Protein AF-A0A2V5ZRI0-F1 (afdb_monomer_lite)

Sequence (101 aa):
MRLKNRAVCVVAALFTVAASPSCFGQADPASEPAVLAVAKVLPAVVNINTERVVRRTVRDPFDDFYSQFFGYNRFRPREVRQTLQSLGSGFVIDPTGYIVT

Secondary structure (DSSP, 8-state):
-HHHHHHHHHHHHHHHHHT---------GGG-HHHHHHHHHGGGEEEEEEEEEEEEEE--HHHHHHHHHH-TTS---EEEEEEEEEEEEEEE-STT--EE-

Foldseek 3Di:
DVPVVVVVVVVVVVVVVVPPPPPPDPDDPCPPPVNVVCVVQVVFKDKDKDKDWDWDQDDDPVLVVCCVVPNPPPDDGDTDTDIDIDIDMWGQPDPVGDIDD

Structure (mmCIF, N/CA/C/O backbone):
data_AF-A0A2V5ZRI0-F1
#
_entry.id   AF-A0A2V5ZRI0-F1
#
loop_
_atom_site.group_PDB
_atom_site.id
_atom_site.type_symbol
_atom_site.label_atom_id
_atom_site.label_alt_id
_atom_site.label_comp_id
_atom_site.label_asym_id
_atom_site.label_entity_id
_atom_site.label_seq_id
_atom_site.pdbx_PDB_ins_code
_atom_site.Cartn_x
_atom_site.Cartn_y
_atom_site.Cartn_z
_atom_site.occupancy
_atom_site.B_iso_or_equiv
_atom_site.auth_seq_id
_atom_site.auth_comp_id
_atom_site.auth_asym_id
_atom_site.auth_atom_id
_atom_site.pdbx_PDB_model_num
ATOM 1 N N . MET A 1 1 ? 66.735 -25.863 -32.680 1.00 53.28 1 MET A N 1
ATOM 2 C CA . MET A 1 1 ? 65.300 -25.717 -33.042 1.00 53.28 1 MET A CA 1
ATOM 3 C C . MET A 1 1 ? 64.319 -25.628 -31.860 1.00 53.28 1 MET A C 1
ATOM 5 O O . MET A 1 1 ? 63.284 -25.005 -32.037 1.00 53.28 1 MET A O 1
ATOM 9 N N . ARG A 1 2 ? 64.596 -26.166 -30.656 1.00 51.88 2 ARG A N 1
ATOM 10 C CA . ARG A 1 2 ? 63.611 -26.217 -29.542 1.00 51.88 2 ARG A CA 1
ATOM 11 C C . ARG A 1 2 ? 63.231 -24.877 -28.873 1.00 51.88 2 ARG A C 1
ATOM 13 O O . ARG A 1 2 ? 62.208 -24.824 -28.199 1.00 51.88 2 ARG A O 1
ATOM 20 N N . LEU A 1 3 ? 64.011 -23.805 -29.048 1.00 58.31 3 LEU A N 1
ATOM 21 C CA . LEU A 1 3 ? 63.766 -22.516 -28.373 1.00 58.31 3 LEU A CA 1
ATOM 22 C C . LEU A 1 3 ? 62.704 -21.649 -29.079 1.00 58.31 3 LEU A C 1
ATOM 24 O O . LEU A 1 3 ? 61.960 -20.927 -28.422 1.00 58.31 3 LEU A O 1
ATOM 28 N N . LYS A 1 4 ? 62.575 -21.778 -30.409 1.00 59.31 4 LYS A N 1
ATOM 29 C CA . LYS A 1 4 ? 61.644 -20.980 -31.226 1.00 59.31 4 LYS A CA 1
ATOM 30 C C . LYS A 1 4 ? 60.178 -21.346 -30.953 1.00 59.31 4 LYS A C 1
ATOM 32 O O . LYS A 1 4 ? 59.338 -20.461 -30.868 1.00 59.31 4 LYS A O 1
ATOM 37 N N . ASN A 1 5 ? 59.898 -22.624 -30.690 1.00 57.38 5 ASN A N 1
ATOM 38 C CA . ASN A 1 5 ? 58.546 -23.098 -30.375 1.00 57.38 5 ASN A CA 1
ATOM 39 C C . ASN A 1 5 ? 58.081 -22.653 -28.978 1.00 57.38 5 ASN A C 1
ATOM 41 O O . ASN A 1 5 ? 56.901 -22.393 -28.788 1.00 57.38 5 ASN A O 1
ATOM 45 N N . ARG A 1 6 ? 59.000 -22.500 -28.010 1.00 61.00 6 ARG A N 1
ATOM 46 C CA . ARG A 1 6 ? 58.664 -22.002 -26.665 1.00 61.00 6 ARG A CA 1
ATOM 47 C C . ARG A 1 6 ? 58.271 -20.526 -26.683 1.00 61.00 6 ARG A C 1
ATOM 49 O O . ARG A 1 6 ? 57.298 -20.161 -26.036 1.00 61.00 6 ARG A O 1
ATOM 56 N N . ALA A 1 7 ? 58.979 -19.706 -27.462 1.00 66.69 7 ALA A N 1
ATOM 57 C CA . ALA A 1 7 ? 58.646 -18.292 -27.631 1.00 66.69 7 ALA A CA 1
ATOM 58 C C . ALA A 1 7 ? 57.278 -18.099 -28.308 1.00 66.69 7 ALA A C 1
ATOM 60 O O . ALA A 1 7 ? 56.492 -17.268 -27.866 1.00 66.69 7 ALA A O 1
ATOM 61 N N . VAL A 1 8 ? 56.956 -18.918 -29.317 1.00 70.31 8 VAL A N 1
ATOM 62 C CA . VAL A 1 8 ? 55.642 -18.893 -29.985 1.00 70.31 8 VAL A CA 1
ATOM 63 C C . VAL A 1 8 ? 54.516 -19.268 -29.017 1.00 70.31 8 VAL A C 1
ATOM 65 O O . VAL A 1 8 ? 53.498 -18.583 -28.985 1.00 70.31 8 VAL A O 1
ATOM 68 N N . CYS A 1 9 ? 54.709 -20.290 -28.175 1.00 62.00 9 CYS A N 1
ATOM 69 C CA . CYS A 1 9 ? 53.708 -20.667 -27.173 1.00 62.00 9 CYS A CA 1
ATOM 70 C C . CYS A 1 9 ? 53.501 -19.588 -26.100 1.00 62.00 9 CYS A C 1
ATOM 72 O O . CYS A 1 9 ? 52.370 -19.371 -25.680 1.00 62.00 9 CYS A O 1
ATOM 74 N N . VAL A 1 10 ? 54.563 -18.895 -25.672 1.00 72.06 10 VAL A N 1
ATOM 75 C CA . VAL A 1 10 ? 54.456 -17.811 -24.677 1.00 72.06 10 VAL A CA 1
ATOM 76 C C . VAL A 1 10 ? 53.730 -16.601 -25.261 1.00 72.06 10 VAL A C 1
ATOM 78 O O . VAL A 1 10 ? 52.854 -16.053 -24.603 1.00 72.06 10 VAL A O 1
ATOM 81 N N . VAL A 1 11 ? 54.031 -16.219 -26.505 1.00 69.00 11 VAL A N 1
ATOM 82 C CA . VAL A 1 11 ? 53.347 -15.104 -27.180 1.00 69.00 11 VAL A CA 1
ATOM 83 C C . VAL A 1 11 ? 51.874 -15.435 -27.435 1.00 69.00 11 VAL A C 1
ATOM 85 O O . VAL A 1 11 ? 51.017 -14.592 -27.186 1.00 69.00 11 VAL A O 1
ATOM 88 N N . ALA A 1 12 ? 51.562 -16.667 -27.849 1.00 66.50 12 ALA A N 1
ATOM 89 C CA . ALA A 1 12 ? 50.181 -17.117 -28.029 1.00 66.50 12 ALA A CA 1
ATOM 90 C C . ALA A 1 12 ? 49.397 -17.129 -26.704 1.00 66.50 12 ALA A C 1
ATOM 92 O O . ALA A 1 12 ? 48.269 -16.646 -26.660 1.00 66.50 12 ALA A O 1
ATOM 93 N N . ALA A 1 13 ? 50.014 -17.606 -25.616 1.00 64.19 13 ALA A N 1
ATOM 94 C CA . ALA A 1 13 ? 49.400 -17.614 -24.289 1.00 64.19 13 ALA A CA 1
ATOM 95 C C . ALA A 1 13 ? 49.154 -16.191 -23.751 1.00 64.19 13 ALA A C 1
ATOM 97 O O . ALA A 1 13 ? 48.104 -15.915 -23.168 1.00 64.19 13 ALA A O 1
ATOM 98 N N . LEU A 1 14 ? 50.085 -15.263 -23.996 1.00 62.03 14 LEU A N 1
ATOM 99 C CA . LEU A 1 14 ? 49.937 -13.860 -23.606 1.00 62.03 14 LEU A CA 1
ATOM 100 C C . LEU A 1 14 ? 48.803 -13.170 -24.383 1.00 62.03 14 LEU A C 1
ATOM 102 O O . LEU A 1 14 ? 48.056 -12.376 -23.814 1.00 62.03 14 LEU A O 1
ATOM 106 N N . PHE A 1 15 ? 48.631 -13.524 -25.660 1.00 60.72 15 PHE A N 1
ATOM 107 C CA . PHE A 1 15 ? 47.557 -12.999 -26.503 1.00 60.72 15 PHE A CA 1
ATOM 108 C C . PHE A 1 15 ? 46.174 -13.513 -26.071 1.00 60.72 15 PHE A C 1
ATOM 110 O O . PHE A 1 15 ? 45.203 -12.760 -26.087 1.00 60.72 15 PHE A O 1
ATOM 117 N N . THR A 1 16 ? 46.080 -14.765 -25.609 1.00 61.31 16 THR A N 1
ATOM 118 C CA . THR A 1 16 ? 44.825 -15.326 -25.078 1.00 61.31 16 THR A CA 1
ATOM 119 C C . THR A 1 16 ? 44.415 -14.738 -23.727 1.00 61.31 16 THR A C 1
ATOM 121 O O . THR A 1 16 ? 43.224 -14.596 -23.475 1.00 61.31 16 THR A O 1
ATOM 124 N N . VAL A 1 17 ? 45.368 -14.339 -22.876 1.00 61.12 17 VAL A N 1
ATOM 125 C CA . VAL A 1 17 ? 45.056 -13.699 -21.582 1.00 61.12 17 VAL A CA 1
ATOM 126 C C . VAL A 1 17 ? 44.566 -12.260 -21.779 1.00 61.12 17 VAL A C 1
ATOM 128 O O . VAL A 1 17 ? 43.619 -11.847 -21.111 1.00 61.12 17 VAL A O 1
ATOM 131 N N . ALA A 1 18 ? 45.135 -11.521 -22.738 1.00 59.94 18 ALA A N 1
ATOM 132 C CA . ALA A 1 18 ? 44.729 -10.146 -23.051 1.00 59.94 18 ALA A CA 1
ATOM 133 C C . ALA A 1 18 ? 43.347 -10.040 -23.730 1.00 59.94 18 ALA A C 1
ATOM 135 O O . ALA A 1 18 ? 42.726 -8.982 -23.692 1.00 59.94 18 ALA A O 1
ATOM 136 N N . ALA A 1 19 ? 42.855 -11.129 -24.329 1.00 57.53 19 ALA A N 1
ATOM 137 C CA . ALA A 1 19 ? 41.544 -11.195 -24.975 1.00 57.53 19 ALA A CA 1
ATOM 138 C C . ALA A 1 19 ? 40.411 -11.629 -24.029 1.00 57.53 19 ALA A C 1
ATOM 140 O O . ALA A 1 19 ? 39.289 -11.842 -24.485 1.00 57.53 19 ALA A O 1
ATOM 141 N N . SER A 1 20 ? 40.682 -11.774 -22.728 1.00 57.03 20 SER A N 1
ATOM 142 C CA . SER A 1 20 ? 39.646 -12.056 -21.734 1.00 57.03 20 SER A CA 1
ATOM 143 C C . SER A 1 20 ? 38.736 -10.828 -21.623 1.00 57.03 20 SER A C 1
ATOM 145 O O . SER A 1 20 ? 39.198 -9.801 -21.115 1.00 57.03 20 SER A O 1
ATOM 147 N N . PRO A 1 21 ? 37.463 -10.867 -22.065 1.00 60.91 21 PRO A N 1
ATOM 148 C CA . PRO A 1 21 ? 36.559 -9.774 -21.763 1.00 60.91 21 PRO A CA 1
ATOM 149 C C . PRO A 1 21 ? 36.428 -9.729 -20.242 1.00 60.91 21 PRO A C 1
ATOM 151 O O . PRO A 1 21 ? 35.971 -10.688 -19.618 1.00 60.91 21 PRO A O 1
ATOM 154 N N . SER A 1 22 ? 36.874 -8.636 -19.628 1.00 57.88 22 SER A N 1
ATOM 155 C CA . SER A 1 22 ? 36.619 -8.346 -18.220 1.00 57.88 22 SER A CA 1
ATOM 156 C C . SER A 1 22 ? 35.118 -8.080 -18.060 1.00 57.88 22 SER A C 1
ATOM 158 O O . SER A 1 22 ? 34.667 -6.942 -18.001 1.00 57.88 22 SER A O 1
ATOM 160 N N . CYS A 1 23 ? 34.313 -9.141 -18.083 1.00 58.47 23 CYS A N 1
ATOM 161 C CA . CYS A 1 23 ? 32.867 -9.089 -17.926 1.00 58.47 23 CYS A CA 1
ATOM 162 C C . CYS A 1 23 ? 32.535 -8.996 -16.435 1.00 58.47 23 CYS A C 1
ATOM 164 O O . CYS A 1 23 ? 32.078 -9.951 -15.827 1.00 58.47 23 CYS A O 1
ATOM 166 N N . PHE A 1 24 ? 32.822 -7.845 -15.843 1.00 57.84 24 PHE A N 1
ATOM 167 C CA . PHE A 1 24 ? 32.116 -7.341 -14.669 1.00 57.84 24 PHE A CA 1
ATOM 168 C C . PHE A 1 24 ? 32.094 -5.819 -14.793 1.00 57.84 24 PHE A C 1
ATOM 170 O O . PHE A 1 24 ? 32.679 -5.084 -14.004 1.00 57.84 24 PHE A O 1
ATOM 177 N N . GLY A 1 25 ? 31.439 -5.342 -15.854 1.00 60.25 25 GLY A N 1
ATOM 178 C CA . GLY A 1 25 ? 30.934 -3.980 -15.856 1.00 60.25 25 GLY A CA 1
ATOM 179 C C . GLY A 1 25 ? 29.811 -3.931 -14.832 1.00 60.25 25 GLY A C 1
ATOM 180 O O . GLY A 1 25 ? 28.815 -4.633 -14.996 1.00 60.25 25 GLY A O 1
ATOM 181 N N . GLN A 1 26 ? 29.978 -3.155 -13.760 1.00 62.66 26 GLN A N 1
ATOM 182 C CA . GLN A 1 26 ? 28.842 -2.734 -12.948 1.00 62.66 26 GLN A CA 1
ATOM 183 C C . GLN A 1 26 ? 27.856 -2.065 -13.906 1.00 62.66 26 GLN A C 1
ATOM 185 O O . GLN A 1 26 ? 28.126 -0.974 -14.407 1.00 62.66 26 GLN A O 1
ATOM 190 N N . ALA A 1 27 ? 26.761 -2.754 -14.232 1.00 67.25 27 ALA A N 1
ATOM 191 C CA . ALA A 1 27 ? 25.642 -2.117 -14.901 1.00 67.25 27 ALA A CA 1
ATOM 192 C C . ALA A 1 27 ? 25.222 -0.923 -14.035 1.00 67.25 27 ALA A C 1
ATOM 194 O O . ALA A 1 27 ? 25.249 -1.020 -12.805 1.00 67.25 27 ALA A O 1
ATOM 195 N N . ASP A 1 28 ? 24.902 0.204 -14.669 1.00 80.19 28 ASP A N 1
ATOM 196 C CA . ASP A 1 28 ? 24.391 1.383 -13.973 1.00 80.19 28 ASP A CA 1
ATOM 197 C C . ASP A 1 28 ? 23.283 0.933 -13.001 1.00 80.19 28 ASP A C 1
ATOM 199 O O . ASP A 1 28 ? 22.358 0.250 -13.452 1.00 80.19 28 ASP A O 1
ATOM 203 N N . PRO A 1 29 ? 23.348 1.256 -11.696 1.00 76.75 29 PRO A N 1
ATOM 204 C CA . PRO A 1 29 ? 22.305 0.885 -10.741 1.00 76.75 29 PRO A CA 1
ATOM 205 C C . PRO A 1 29 ? 20.891 1.271 -11.204 1.00 76.75 29 PRO A C 1
ATOM 207 O O . PRO A 1 29 ? 19.928 0.576 -10.895 1.00 76.75 29 PRO A O 1
ATOM 210 N N . ALA A 1 30 ? 20.749 2.334 -12.005 1.00 77.38 30 ALA A N 1
ATOM 211 C CA . ALA A 1 30 ? 19.463 2.734 -12.583 1.00 77.38 30 ALA A CA 1
ATOM 212 C C . ALA A 1 30 ? 18.949 1.791 -13.693 1.00 77.38 30 ALA A C 1
ATOM 214 O O . ALA A 1 30 ? 17.758 1.778 -14.001 1.00 77.38 30 ALA A O 1
ATOM 215 N N . SER A 1 31 ? 19.837 0.999 -14.294 1.00 82.19 31 SER A N 1
ATOM 216 C CA . SER A 1 31 ? 19.532 0.029 -15.352 1.00 82.19 31 SER A CA 1
ATOM 217 C C . SER A 1 31 ? 19.219 -1.375 -14.826 1.00 82.19 31 SER A C 1
ATOM 219 O O . SER A 1 31 ? 18.922 -2.279 -15.612 1.00 82.19 31 SER A O 1
ATOM 221 N N . GLU A 1 32 ? 19.248 -1.571 -13.505 1.00 89.25 32 GLU A N 1
ATOM 222 C CA . GLU A 1 32 ? 18.888 -2.844 -12.894 1.00 89.25 32 GLU A CA 1
ATOM 223 C C . GLU A 1 32 ? 17.412 -3.186 -13.194 1.00 89.25 32 GLU A C 1
ATOM 225 O O . GLU A 1 32 ? 16.523 -2.341 -13.023 1.00 89.25 32 GLU A O 1
ATOM 230 N N . PRO A 1 33 ? 17.095 -4.425 -13.617 1.00 88.06 33 PRO A N 1
ATOM 231 C CA . PRO A 1 33 ? 15.733 -4.806 -13.996 1.00 88.06 33 PRO A CA 1
ATOM 232 C C . PRO A 1 33 ? 14.708 -4.596 -12.873 1.00 88.06 33 PRO A C 1
ATOM 234 O O . PRO A 1 33 ? 13.556 -4.263 -13.156 1.00 88.06 33 PRO A O 1
ATOM 237 N N . ALA A 1 34 ? 15.117 -4.740 -11.609 1.00 88.94 34 ALA A N 1
ATOM 238 C CA . ALA A 1 34 ? 14.264 -4.473 -10.455 1.00 88.94 34 ALA A CA 1
ATOM 239 C C . ALA A 1 34 ? 13.882 -2.987 -10.356 1.00 88.94 34 ALA A C 1
ATOM 241 O O . ALA A 1 34 ? 12.708 -2.661 -10.187 1.00 88.94 34 ALA A O 1
ATOM 242 N N . VAL A 1 35 ? 14.848 -2.083 -10.539 1.00 90.88 35 VAL A N 1
ATOM 243 C CA . VAL A 1 35 ? 14.630 -0.629 -10.493 1.00 90.88 35 VAL A CA 1
ATOM 244 C C . VAL A 1 35 ? 13.714 -0.185 -11.631 1.00 90.88 35 VAL A C 1
ATOM 246 O O . VAL A 1 35 ? 12.779 0.582 -11.408 1.00 90.88 35 VAL A O 1
ATOM 249 N N . LEU A 1 36 ? 13.902 -0.736 -12.833 1.00 92.69 36 LEU A N 1
ATOM 250 C CA . LEU A 1 36 ? 13.028 -0.468 -13.978 1.00 92.69 36 LEU A CA 1
ATOM 251 C C . LEU A 1 36 ? 11.595 -0.972 -13.758 1.00 92.69 36 LEU A C 1
ATOM 253 O O . LEU A 1 36 ? 10.642 -0.313 -14.177 1.00 92.69 36 LEU A O 1
ATOM 257 N N . ALA A 1 37 ? 11.421 -2.131 -13.119 1.00 92.31 37 ALA A N 1
ATOM 258 C CA . ALA A 1 37 ? 10.100 -2.653 -12.778 1.00 92.31 37 ALA A CA 1
ATOM 259 C C . ALA A 1 37 ? 9.404 -1.771 -11.732 1.00 92.31 37 ALA A C 1
ATOM 261 O O . ALA A 1 37 ? 8.245 -1.402 -11.921 1.00 92.31 37 ALA A O 1
ATOM 262 N N . VAL A 1 38 ? 10.121 -1.366 -10.680 1.00 92.75 38 VAL A N 1
ATOM 263 C CA . VAL A 1 38 ? 9.598 -0.450 -9.657 1.00 92.75 38 VAL A CA 1
ATOM 264 C C . VAL A 1 38 ? 9.208 0.880 -10.290 1.00 92.75 38 VAL A C 1
ATOM 266 O O . VAL A 1 38 ? 8.072 1.310 -10.118 1.00 92.75 38 VAL A O 1
ATOM 269 N N . ALA A 1 39 ? 10.084 1.485 -11.098 1.00 92.12 39 ALA A N 1
ATOM 270 C CA . ALA A 1 39 ? 9.820 2.756 -11.770 1.00 92.12 39 ALA A CA 1
ATOM 271 C C . ALA A 1 39 ? 8.530 2.735 -12.608 1.00 92.12 39 ALA A C 1
ATOM 273 O O . ALA A 1 39 ? 7.809 3.730 -12.658 1.00 92.12 39 ALA A O 1
ATOM 274 N N . LYS A 1 40 ? 8.204 1.591 -13.224 1.00 92.94 40 LYS A N 1
ATOM 275 C CA . LYS A 1 40 ? 6.957 1.405 -13.980 1.00 92.94 40 LYS A CA 1
ATOM 276 C C . LYS A 1 40 ? 5.715 1.291 -13.092 1.00 92.94 40 LYS A C 1
ATOM 278 O O . LYS A 1 40 ? 4.648 1.722 -13.514 1.00 92.94 40 LYS A O 1
ATOM 283 N N . VAL A 1 41 ? 5.831 0.706 -11.898 1.00 93.69 41 VAL A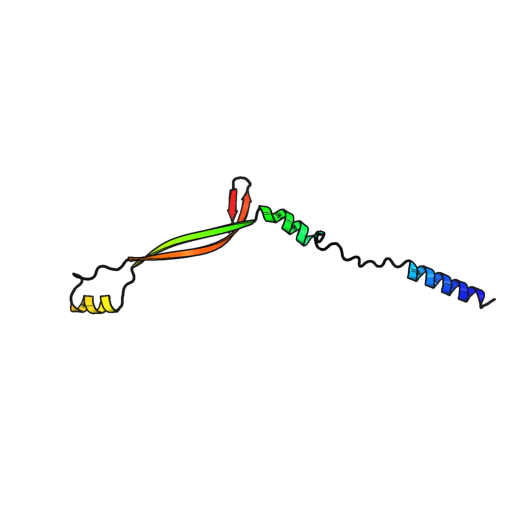 N 1
ATOM 284 C CA . VAL A 1 41 ? 4.696 0.442 -10.990 1.00 93.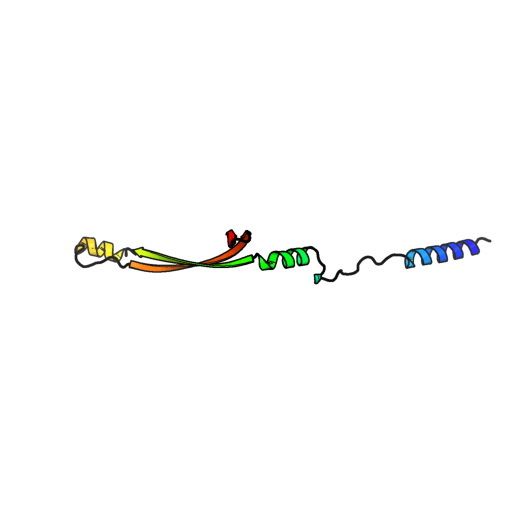69 41 VAL A CA 1
ATOM 285 C C . VAL A 1 41 ? 4.441 1.593 -10.013 1.00 93.69 41 VAL A C 1
ATOM 287 O O . VAL A 1 41 ? 3.309 1.758 -9.568 1.00 93.69 41 VAL A O 1
ATOM 290 N N . LEU A 1 42 ? 5.443 2.436 -9.730 1.00 92.81 42 LEU A N 1
ATOM 291 C CA . LEU A 1 42 ? 5.327 3.614 -8.856 1.00 92.81 42 LEU A CA 1
ATOM 292 C C . LEU A 1 42 ? 4.032 4.438 -9.024 1.00 92.81 42 LEU A C 1
ATOM 294 O O . LEU A 1 42 ? 3.416 4.730 -8.001 1.00 92.81 42 LEU A O 1
ATOM 298 N N . PRO A 1 43 ? 3.568 4.798 -10.241 1.00 92.88 43 PRO A N 1
ATOM 299 C CA . PRO A 1 43 ? 2.347 5.596 -10.391 1.00 92.88 43 PRO A CA 1
ATOM 300 C C . PRO A 1 43 ? 1.056 4.880 -9.958 1.00 92.88 43 PRO A C 1
ATOM 302 O O . PRO A 1 43 ? 0.043 5.545 -9.761 1.00 92.88 43 PRO A O 1
ATOM 305 N N . ALA A 1 44 ? 1.063 3.552 -9.812 1.00 93.81 44 ALA A N 1
ATOM 306 C CA . ALA A 1 44 ? -0.098 2.778 -9.373 1.00 93.81 44 ALA A CA 1
ATOM 307 C C . ALA A 1 44 ? -0.189 2.623 -7.843 1.00 93.81 44 ALA A C 1
ATOM 309 O O . ALA A 1 44 ? -1.209 2.145 -7.347 1.00 93.81 44 ALA A O 1
ATOM 310 N N . VAL A 1 45 ? 0.852 2.999 -7.089 1.00 94.06 45 VAL A N 1
ATOM 311 C CA . VAL A 1 45 ? 0.900 2.856 -5.625 1.00 94.06 45 VAL A CA 1
ATOM 312 C C . VAL A 1 45 ? 0.385 4.125 -4.957 1.00 94.06 45 VAL A C 1
ATOM 314 O O . VAL A 1 45 ? 0.866 5.222 -5.235 1.00 94.06 45 VAL A O 1
ATOM 317 N N . VAL A 1 46 ? -0.570 3.979 -4.039 1.00 93.81 46 VAL A N 1
ATOM 318 C CA . VAL A 1 46 ? -1.210 5.105 -3.346 1.00 93.81 46 VAL A CA 1
ATOM 319 C C . VAL A 1 46 ? -1.100 4.979 -1.831 1.00 93.81 46 VAL A C 1
ATOM 321 O O . VAL A 1 46 ? -1.111 3.881 -1.273 1.00 93.81 46 VAL A O 1
ATOM 324 N N . ASN A 1 47 ? -1.019 6.124 -1.154 1.00 93.38 47 ASN A N 1
ATOM 325 C CA . ASN A 1 47 ? -1.110 6.203 0.301 1.00 93.38 47 ASN A CA 1
ATOM 326 C C . ASN A 1 47 ? -2.580 6.299 0.727 1.00 93.38 47 ASN A C 1
ATOM 328 O O . ASN A 1 47 ? -3.324 7.132 0.207 1.00 93.38 47 ASN A O 1
ATOM 332 N N . ILE A 1 48 ? -2.983 5.478 1.691 1.00 90.50 48 ILE A N 1
ATOM 333 C CA . ILE A 1 48 ? -4.345 5.409 2.210 1.00 90.50 48 ILE A CA 1
ATOM 334 C C . ILE A 1 48 ? -4.333 5.858 3.669 1.00 90.50 48 ILE A C 1
ATOM 336 O O . ILE A 1 48 ? -3.695 5.249 4.525 1.00 90.50 48 ILE A O 1
ATOM 340 N N . ASN A 1 49 ? -5.096 6.910 3.958 1.00 89.06 49 ASN A N 1
ATOM 341 C CA . ASN A 1 49 ? -5.363 7.368 5.314 1.00 89.06 49 ASN A CA 1
ATOM 342 C C . ASN A 1 49 ? -6.843 7.141 5.634 1.00 89.06 49 ASN A C 1
ATOM 344 O O . ASN A 1 49 ? -7.713 7.722 4.984 1.00 89.06 49 ASN A O 1
ATOM 348 N N . THR A 1 50 ? -7.131 6.291 6.620 1.00 83.94 50 THR A N 1
ATOM 349 C CA . THR A 1 50 ? -8.495 6.024 7.085 1.00 83.94 50 THR A CA 1
ATOM 350 C C . THR A 1 50 ? -8.680 6.513 8.513 1.00 83.94 50 THR A C 1
ATOM 352 O O . THR A 1 50 ? -7.871 6.236 9.398 1.00 83.94 50 THR A O 1
ATOM 355 N N . GLU A 1 51 ? -9.782 7.217 8.753 1.00 83.81 51 GLU A N 1
ATOM 356 C CA . GLU A 1 51 ? -10.202 7.624 10.088 1.00 83.81 51 GLU A CA 1
ATOM 357 C C . GLU A 1 51 ? -11.558 6.992 10.403 1.00 83.81 51 GLU A C 1
ATOM 359 O O . GLU A 1 51 ? -1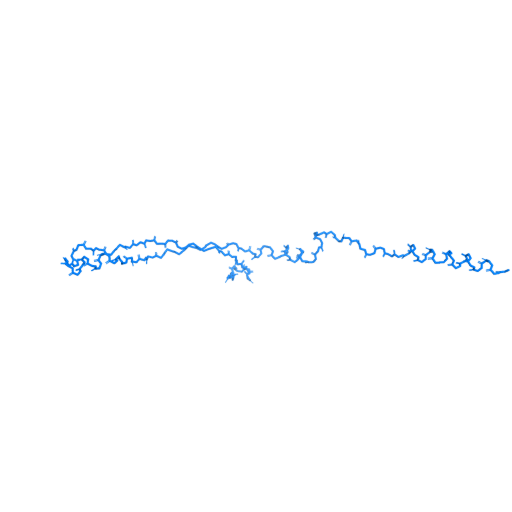2.540 7.166 9.679 1.00 83.81 51 GLU A O 1
ATOM 364 N N . ARG A 1 52 ? -11.623 6.245 11.504 1.00 79.19 52 ARG A N 1
ATOM 365 C CA . ARG A 1 52 ? -12.856 5.663 12.025 1.00 79.19 52 ARG A CA 1
ATOM 366 C C . ARG A 1 52 ? -13.181 6.295 13.370 1.00 79.19 52 ARG A C 1
ATOM 368 O O . ARG A 1 52 ? -12.510 6.048 14.368 1.00 79.19 52 ARG A O 1
ATOM 375 N N . VAL A 1 53 ? -14.261 7.068 13.415 1.00 80.06 53 VAL A N 1
ATOM 376 C CA . VAL A 1 53 ? -14.786 7.626 14.666 1.00 80.06 53 VAL A CA 1
ATOM 377 C C . VAL A 1 53 ? -15.651 6.570 15.356 1.00 80.06 53 VAL A C 1
ATOM 379 O O . VAL A 1 53 ? -16.812 6.379 15.000 1.00 80.06 53 VAL A O 1
ATOM 382 N N . VAL A 1 54 ? -15.097 5.875 16.348 1.00 78.69 54 VAL A N 1
ATOM 383 C CA . VAL A 1 54 ? -15.836 4.910 17.173 1.00 78.69 54 VAL A CA 1
ATOM 384 C C . VAL A 1 54 ? -16.381 5.629 18.403 1.00 78.69 54 VAL A C 1
ATOM 386 O O . VAL A 1 54 ? -15.636 6.244 19.165 1.00 78.69 54 VAL A O 1
ATOM 389 N N . ARG A 1 55 ? -17.696 5.558 18.620 1.00 76.88 55 ARG A N 1
ATOM 390 C CA . ARG A 1 55 ? -18.301 5.975 19.891 1.00 76.88 55 ARG A CA 1
ATOM 391 C C . ARG A 1 55 ? -18.251 4.789 20.842 1.00 76.88 55 ARG A C 1
ATOM 393 O O . ARG A 1 55 ? -18.883 3.771 20.572 1.00 76.88 55 ARG A O 1
ATOM 400 N N . ARG A 1 56 ? -17.486 4.902 21.928 1.00 72.75 56 ARG A N 1
ATOM 401 C CA . ARG A 1 56 ? -17.437 3.878 22.973 1.00 72.75 56 ARG A CA 1
ATOM 402 C C . ARG A 1 56 ? -18.128 4.412 24.216 1.00 72.75 56 ARG A C 1
ATOM 404 O O . ARG A 1 56 ? -17.709 5.420 24.784 1.00 72.75 56 ARG A O 1
ATOM 411 N N . THR A 1 57 ? -19.178 3.723 24.644 1.00 69.62 57 THR A N 1
ATOM 412 C CA . THR A 1 57 ? -19.756 3.922 25.971 1.00 69.62 57 THR A CA 1
ATOM 413 C C . THR A 1 57 ? -18.801 3.283 26.970 1.00 69.62 57 THR A C 1
ATOM 415 O O . THR A 1 57 ? -18.686 2.059 27.032 1.00 69.62 57 THR A O 1
ATOM 418 N N . VAL A 1 58 ? -18.039 4.109 27.683 1.00 68.75 58 VAL A N 1
ATOM 419 C CA . VAL A 1 58 ? -17.149 3.623 28.739 1.00 68.75 58 VAL A CA 1
ATOM 420 C C . VAL A 1 58 ? -17.998 3.462 29.991 1.00 68.75 58 VAL A C 1
ATOM 422 O O . VAL A 1 58 ? -18.617 4.420 30.448 1.00 68.75 58 VAL A O 1
ATOM 425 N N . ARG A 1 59 ? -18.067 2.231 30.499 1.00 67.06 59 ARG A N 1
ATOM 426 C CA . ARG A 1 59 ? -18.733 1.901 31.757 1.00 67.06 59 ARG A CA 1
ATOM 427 C C . ARG A 1 59 ? -17.661 1.850 32.839 1.00 67.06 59 ARG A C 1
ATOM 429 O O . ARG A 1 59 ? -16.772 1.005 32.766 1.00 67.06 59 ARG A O 1
ATOM 436 N N . ASP A 1 60 ? -17.693 2.812 33.754 1.00 72.50 60 ASP A N 1
ATOM 437 C CA . ASP A 1 60 ? -16.733 2.900 34.852 1.00 72.50 60 ASP A CA 1
ATOM 438 C C . ASP A 1 60 ? -17.144 1.921 35.973 1.00 72.50 60 ASP A C 1
ATOM 440 O O . ASP A 1 60 ? -18.311 1.927 36.378 1.00 72.50 60 ASP A O 1
ATOM 444 N N . PRO A 1 61 ? -16.235 1.073 36.489 1.00 73.75 61 PRO A N 1
ATOM 445 C CA . PRO A 1 61 ? -16.516 0.211 37.638 1.00 73.75 61 PRO A CA 1
ATOM 446 C C . PRO A 1 61 ? -17.006 0.976 38.877 1.00 73.75 61 PRO A C 1
ATOM 448 O O . PRO A 1 61 ? -17.791 0.435 39.658 1.00 73.75 61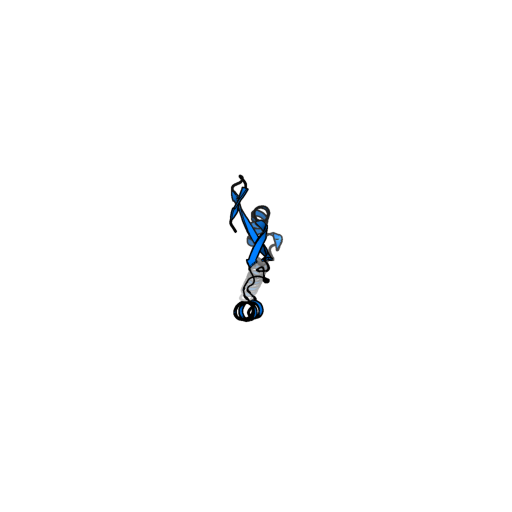 PRO A O 1
ATOM 451 N N . PHE A 1 62 ? -16.570 2.228 39.061 1.00 74.94 62 PHE A N 1
ATOM 452 C CA . PHE A 1 62 ? -17.065 3.080 40.142 1.00 74.94 62 PHE A CA 1
ATOM 453 C C . PHE A 1 62 ? -18.527 3.473 39.920 1.00 74.94 62 PHE A C 1
ATOM 455 O O . PHE A 1 62 ? -19.316 3.375 40.858 1.00 74.94 62 PHE A O 1
ATOM 462 N N . ASP A 1 63 ? -18.917 3.842 38.698 1.00 73.94 63 ASP A N 1
ATOM 463 C CA . ASP A 1 63 ? -20.311 4.180 38.372 1.00 73.94 63 ASP A CA 1
ATOM 464 C C . ASP A 1 63 ? -21.246 2.993 38.629 1.00 73.94 63 ASP A C 1
ATOM 466 O O . ASP A 1 63 ? -22.346 3.175 39.152 1.00 73.94 63 ASP A O 1
ATOM 470 N N . ASP A 1 64 ? -20.798 1.771 38.324 1.00 74.50 64 ASP A N 1
ATOM 471 C CA . ASP A 1 64 ? -21.563 0.554 38.600 1.00 74.50 64 ASP A CA 1
ATOM 472 C C . ASP A 1 64 ? -21.757 0.324 40.105 1.00 74.50 64 ASP A C 1
ATOM 474 O O . ASP A 1 64 ? -22.891 0.092 40.535 1.00 74.50 64 ASP A O 1
ATOM 478 N N . PHE A 1 65 ? -20.701 0.479 40.912 1.00 78.75 65 PHE A N 1
ATOM 479 C CA . PHE A 1 65 ? -20.794 0.408 42.373 1.00 78.75 65 PHE A CA 1
ATOM 480 C C . PHE A 1 65 ? -21.765 1.473 42.905 1.00 78.75 65 PHE A C 1
ATOM 482 O O . PHE A 1 65 ? -22.754 1.144 43.553 1.00 78.75 65 PHE A O 1
ATOM 489 N N . TYR A 1 66 ? -21.570 2.748 42.557 1.00 74.44 66 TYR A N 1
ATOM 490 C CA . TYR A 1 66 ? -22.444 3.840 43.002 1.00 74.44 66 TYR A CA 1
ATOM 491 C C . TYR A 1 66 ? -23.902 3.667 42.543 1.00 74.44 66 TYR A C 1
ATOM 493 O O . TYR A 1 66 ? -24.819 3.977 43.306 1.00 74.44 66 TYR A O 1
ATOM 501 N N . SER A 1 67 ? -24.143 3.139 41.340 1.00 74.75 67 SER A N 1
ATOM 502 C CA . SER A 1 67 ? -25.500 2.886 40.837 1.00 74.75 67 SER A CA 1
ATOM 503 C C . SER A 1 67 ? -26.251 1.820 41.644 1.00 74.75 67 SER A C 1
ATOM 505 O O . SER A 1 67 ? -27.458 1.964 41.848 1.00 74.75 67 SER A O 1
ATOM 507 N N . GLN A 1 68 ? -25.548 0.807 42.168 1.00 76.00 68 GLN A N 1
ATOM 508 C CA . GLN A 1 68 ? -26.126 -0.202 43.063 1.00 76.00 68 GLN A CA 1
ATOM 509 C C . GLN A 1 68 ? -26.522 0.375 44.428 1.00 76.00 68 GLN A C 1
ATOM 511 O O . GLN A 1 68 ? -27.527 -0.053 44.990 1.00 76.00 68 GLN A O 1
ATOM 516 N N . PHE A 1 69 ? -25.772 1.352 44.951 1.00 77.75 69 PHE A N 1
ATOM 517 C CA . PHE A 1 69 ? -26.042 1.941 46.271 1.00 77.75 69 PHE A CA 1
ATOM 518 C C . PHE A 1 69 ? -27.002 3.139 46.243 1.00 77.75 69 PHE A C 1
ATOM 520 O O . PHE A 1 69 ? -27.742 3.338 47.204 1.00 77.75 69 PHE A O 1
ATOM 527 N N . PHE A 1 70 ? -27.014 3.939 45.170 1.00 75.50 70 PHE A N 1
ATOM 528 C CA . PHE A 1 70 ? -27.741 5.221 45.118 1.00 75.50 70 PHE A CA 1
ATOM 529 C C . PHE A 1 70 ? -28.779 5.325 43.983 1.00 75.50 70 PHE A C 1
ATOM 531 O O . PHE A 1 70 ? -29.486 6.331 43.889 1.00 75.50 70 PHE A O 1
ATOM 538 N N . GLY A 1 71 ? -28.910 4.292 43.143 1.00 66.69 71 GLY A N 1
ATOM 539 C CA . GLY A 1 71 ? -29.856 4.237 42.026 1.00 66.69 71 GLY A CA 1
ATOM 540 C C . GLY A 1 71 ? -29.398 4.990 40.766 1.00 66.69 71 GLY A C 1
ATOM 541 O O . GLY A 1 71 ? -28.634 5.953 40.814 1.00 66.69 71 GLY A O 1
ATOM 542 N N . TYR A 1 72 ? -29.907 4.570 39.601 1.00 63.44 72 TYR A N 1
ATOM 543 C CA . TYR A 1 72 ? -29.505 5.051 38.263 1.00 63.44 72 TYR A CA 1
ATOM 544 C C . TYR A 1 72 ? -29.849 6.519 37.938 1.00 63.44 72 TYR A C 1
ATOM 546 O O . TYR A 1 72 ? -29.537 7.000 36.851 1.00 63.44 72 TYR A O 1
ATOM 554 N N . ASN A 1 73 ? -30.480 7.266 38.846 1.00 57.38 73 ASN A N 1
ATOM 555 C CA . ASN A 1 73 ? -31.111 8.547 38.506 1.00 57.38 73 ASN A CA 1
ATOM 556 C C . ASN A 1 73 ? -30.130 9.713 38.259 1.00 57.38 73 ASN A C 1
ATOM 558 O O . ASN A 1 73 ? -30.562 10.803 37.885 1.00 57.38 73 ASN A O 1
ATOM 562 N N . ARG A 1 74 ? -28.820 9.521 38.480 1.00 56.56 74 ARG A N 1
ATOM 563 C CA . ARG A 1 74 ? -27.806 10.594 38.411 1.00 56.56 74 ARG A CA 1
ATOM 564 C C . ARG A 1 74 ? -26.638 10.333 37.457 1.00 56.56 74 ARG A C 1
ATOM 566 O O . ARG A 1 74 ? -25.944 11.289 37.123 1.00 56.56 74 ARG A O 1
ATOM 573 N N . PHE A 1 75 ? -26.444 9.103 36.982 1.00 57.25 75 PHE A N 1
ATOM 574 C CA . PHE A 1 75 ? -25.313 8.752 36.120 1.00 57.25 75 PHE A CA 1
ATOM 575 C C . PHE A 1 75 ? -25.776 8.484 34.691 1.00 57.25 75 PHE A C 1
ATOM 577 O O . PHE A 1 75 ? -26.427 7.483 34.398 1.00 57.25 75 PHE A O 1
ATOM 584 N N . ARG A 1 76 ? -25.449 9.410 33.783 1.00 62.97 76 ARG A N 1
ATOM 585 C CA . ARG A 1 76 ? -25.577 9.174 32.343 1.00 62.97 76 ARG A CA 1
ATOM 586 C C . ARG A 1 76 ? -24.276 8.542 31.842 1.00 62.97 76 ARG A C 1
ATOM 588 O O . ARG A 1 76 ? -23.218 9.093 32.143 1.00 62.97 76 ARG A O 1
ATOM 595 N N . PRO A 1 77 ? -24.333 7.447 31.062 1.00 62.38 77 PRO A N 1
ATOM 596 C CA . PRO A 1 77 ? -23.139 6.858 30.472 1.00 62.38 77 PRO A CA 1
ATOM 597 C C . PRO A 1 77 ? -22.382 7.906 29.652 1.00 62.38 77 PRO A C 1
ATOM 599 O O . PRO A 1 77 ? -22.968 8.566 28.790 1.00 62.38 77 PRO A O 1
ATOM 602 N N . ARG A 1 78 ? -21.082 8.073 29.912 1.00 67.25 78 ARG A N 1
ATOM 603 C CA . ARG A 1 78 ? -20.242 8.984 29.132 1.00 67.25 78 ARG A CA 1
ATOM 604 C C . ARG A 1 78 ? -19.902 8.324 27.796 1.00 67.25 78 ARG A C 1
ATOM 606 O O . ARG A 1 78 ? -19.190 7.322 27.745 1.00 67.25 78 ARG A O 1
ATOM 613 N N . GLU A 1 79 ? -20.396 8.894 26.702 1.00 67.75 79 GLU A N 1
ATOM 614 C CA . GLU A 1 79 ? -19.935 8.533 25.360 1.00 67.75 79 GLU A CA 1
ATOM 615 C C . GLU A 1 79 ? -18.577 9.194 25.105 1.00 67.75 79 GLU A C 1
ATOM 617 O O . GLU A 1 79 ? -18.473 10.419 25.012 1.00 67.75 79 GLU A O 1
ATOM 622 N N . VAL A 1 80 ? -17.521 8.390 24.989 1.00 73.06 80 VAL A N 1
ATOM 623 C CA . VAL A 1 80 ? -16.206 8.871 24.557 1.00 73.06 80 VAL A CA 1
ATOM 624 C C . VAL A 1 80 ? -16.094 8.633 23.053 1.00 73.06 80 VAL A C 1
ATOM 626 O O . VAL A 1 80 ? -16.274 7.513 22.568 1.00 73.06 80 VAL A O 1
ATOM 629 N N . ARG A 1 81 ? -15.814 9.697 22.292 1.00 74.00 81 ARG A N 1
ATOM 630 C CA . ARG A 1 81 ? -15.469 9.583 20.868 1.00 74.00 81 ARG A CA 1
ATOM 631 C C . ARG A 1 81 ? -13.994 9.207 20.777 1.00 74.00 81 ARG A C 1
ATOM 633 O O . ARG A 1 81 ? -13.142 10.001 21.157 1.00 74.00 81 ARG A O 1
ATOM 640 N N . GLN A 1 82 ? -13.707 8.009 20.285 1.00 73.69 82 GLN A N 1
ATOM 641 C CA . GLN A 1 82 ? -12.355 7.555 19.988 1.00 73.69 82 GLN A CA 1
ATOM 642 C C . GLN A 1 82 ? -12.155 7.591 18.471 1.00 73.69 82 GLN A C 1
ATOM 644 O O . GLN A 1 82 ? -12.872 6.920 17.729 1.00 73.69 82 GLN A O 1
ATOM 649 N N . THR A 1 83 ? -11.200 8.387 18.000 1.00 75.31 83 THR A N 1
ATOM 650 C CA . THR A 1 83 ? -10.773 8.393 16.598 1.00 75.31 83 THR A CA 1
ATOM 651 C C . THR A 1 83 ? -9.697 7.322 16.417 1.00 75.31 83 THR A C 1
ATOM 653 O O . THR A 1 83 ? -8.629 7.379 17.020 1.00 75.31 83 THR A O 1
ATOM 656 N N . LEU A 1 84 ? -10.000 6.285 15.638 1.00 76.00 84 LEU A N 1
ATOM 657 C CA . LEU A 1 84 ? -9.027 5.282 15.215 1.00 76.00 84 LEU A CA 1
ATOM 658 C C . LEU A 1 84 ? -8.496 5.698 13.849 1.00 76.00 84 LEU A C 1
ATOM 660 O O . LEU A 1 84 ? -9.251 5.719 12.880 1.00 76.00 84 LEU A O 1
ATOM 664 N N . GLN A 1 85 ? -7.215 6.039 13.782 1.00 81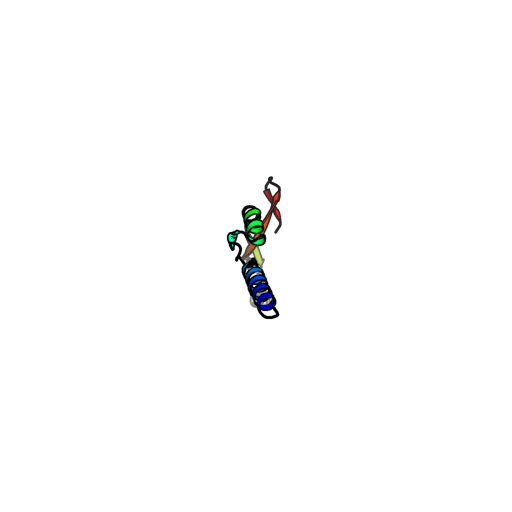.69 85 GLN A N 1
ATOM 665 C CA . GLN A 1 85 ? -6.534 6.334 12.528 1.00 81.69 85 GLN A CA 1
ATOM 666 C C . GLN A 1 85 ? -5.744 5.104 12.083 1.00 81.69 85 GLN A C 1
ATOM 668 O O . GLN A 1 85 ? -5.076 4.464 12.896 1.00 81.69 85 GLN A O 1
ATOM 673 N N . SER A 1 86 ? -5.835 4.763 10.801 1.00 81.25 86 SER A N 1
ATOM 674 C CA . SER A 1 86 ? -5.048 3.699 10.185 1.00 81.25 86 SER A CA 1
ATOM 675 C C . SER A 1 86 ? -4.461 4.201 8.872 1.00 81.25 86 SER A C 1
ATOM 677 O O . SER A 1 86 ? -5.173 4.722 8.010 1.00 81.25 86 SER A O 1
ATOM 679 N N . LEU A 1 87 ? -3.142 4.050 8.764 1.00 86.94 87 LEU A N 1
ATOM 680 C CA . LEU A 1 87 ? -2.362 4.329 7.567 1.00 86.94 87 LEU A CA 1
ATOM 681 C C . LEU A 1 87 ? -2.063 3.009 6.858 1.00 86.94 87 LEU A C 1
ATOM 683 O O . LEU A 1 87 ? -1.721 2.022 7.513 1.00 86.94 87 LEU A O 1
ATOM 687 N N . GLY A 1 88 ? -2.173 3.007 5.536 1.00 89.06 88 GLY A N 1
ATOM 688 C CA . GLY A 1 88 ? -1.895 1.851 4.694 1.00 89.06 88 GLY A CA 1
ATOM 689 C C . GLY A 1 88 ? -1.454 2.258 3.292 1.00 89.06 88 GLY A C 1
ATOM 690 O O . GLY A 1 88 ? -1.503 3.427 2.914 1.00 89.06 88 GLY A O 1
ATOM 691 N N . SER A 1 89 ? -1.017 1.279 2.514 1.00 92.31 89 SER A N 1
ATOM 692 C CA . SER A 1 89 ? -0.676 1.432 1.099 1.00 92.31 89 SER A CA 1
ATOM 693 C C . SER A 1 89 ? -1.646 0.614 0.262 1.00 92.31 89 SER A C 1
ATOM 695 O O . SER A 1 89 ? -1.925 -0.526 0.621 1.00 92.31 89 SER A O 1
ATOM 697 N N . GLY A 1 90 ? -2.091 1.154 -0.868 1.00 93.06 90 GLY A N 1
ATOM 698 C CA . GLY A 1 90 ? -2.908 0.417 -1.829 1.00 93.06 90 GLY A CA 1
ATOM 699 C C . GLY A 1 90 ? -2.362 0.491 -3.248 1.00 93.06 90 GLY A C 1
ATOM 700 O O . GLY A 1 90 ? -1.441 1.258 -3.541 1.00 93.06 90 GLY A O 1
ATOM 701 N N . PHE A 1 91 ? -2.968 -0.296 -4.131 1.00 95.06 91 PHE A N 1
ATOM 702 C CA . PHE A 1 91 ? -2.645 -0.348 -5.555 1.00 95.06 91 PHE A CA 1
ATOM 703 C C . PHE A 1 91 ? -3.885 -0.073 -6.402 1.00 95.06 91 PHE A C 1
ATOM 705 O O . PHE A 1 91 ? -4.945 -0.651 -6.153 1.00 95.06 91 PHE A O 1
ATOM 712 N N . VAL A 1 92 ? -3.741 0.772 -7.423 1.00 94.50 92 VAL A N 1
ATOM 713 C CA . VAL A 1 92 ? -4.762 0.982 -8.455 1.00 94.50 92 VAL A CA 1
ATOM 714 C C . VAL A 1 92 ? -4.706 -0.179 -9.446 1.00 94.50 92 VAL A C 1
ATOM 716 O O . VAL A 1 92 ? -3.677 -0.402 -10.081 1.00 94.50 92 VAL A O 1
ATOM 719 N N . ILE A 1 93 ? -5.807 -0.917 -9.579 1.00 93.94 93 ILE A N 1
ATOM 720 C CA . ILE A 1 93 ? -5.893 -2.107 -10.446 1.00 93.94 93 ILE A CA 1
ATOM 721 C C . ILE A 1 93 ? -6.634 -1.851 -11.761 1.00 93.94 93 ILE A C 1
ATOM 723 O O . ILE A 1 93 ? -6.499 -2.636 -12.696 1.00 93.94 93 ILE A O 1
ATOM 727 N N . ASP A 1 94 ? -7.407 -0.766 -11.838 1.00 93.69 94 ASP A N 1
ATOM 728 C CA . ASP A 1 94 ? -8.235 -0.435 -12.995 1.00 93.69 94 ASP A CA 1
ATOM 729 C C . ASP A 1 94 ? -8.209 1.081 -13.270 1.00 93.69 94 ASP A C 1
ATOM 731 O O . ASP A 1 94 ? -8.252 1.870 -12.317 1.00 93.69 94 ASP A O 1
ATOM 735 N N . PRO A 1 95 ? -8.158 1.518 -14.545 1.00 90.06 95 PRO A N 1
ATOM 736 C CA . PRO A 1 95 ? -8.173 2.934 -14.913 1.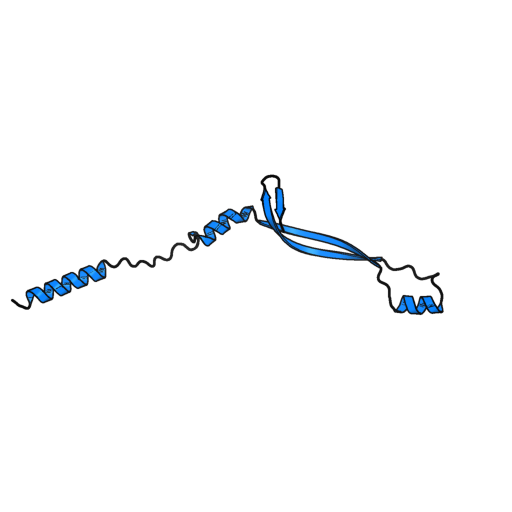00 90.06 95 PRO A CA 1
ATOM 737 C C . PRO A 1 95 ? -9.429 3.702 -14.468 1.00 90.06 95 PRO A C 1
ATOM 739 O O . PRO A 1 95 ? -9.378 4.928 -14.396 1.00 90.06 95 PRO A O 1
ATOM 742 N N . THR A 1 96 ? -10.539 3.036 -14.130 1.00 93.44 96 THR A N 1
ATOM 743 C CA . THR A 1 96 ? -11.714 3.684 -13.524 1.00 93.44 96 THR A CA 1
ATOM 744 C C . THR A 1 96 ? -11.501 4.059 -12.054 1.00 93.44 96 THR A C 1
ATOM 746 O O . THR A 1 96 ? -12.367 4.706 -11.470 1.00 93.44 96 THR A O 1
ATOM 749 N N . GLY A 1 97 ? -10.375 3.663 -11.445 1.00 89.12 97 GLY A N 1
ATOM 750 C CA . GLY A 1 97 ? -9.982 4.063 -10.091 1.00 89.12 97 GLY A CA 1
ATOM 751 C C . GLY A 1 97 ? -10.262 3.034 -8.992 1.00 89.12 97 GLY A C 1
ATOM 752 O O . GLY A 1 97 ? -10.389 3.417 -7.831 1.00 89.12 97 GLY A O 1
ATOM 753 N N . TYR A 1 98 ? -10.362 1.739 -9.315 1.00 95.00 98 TYR A N 1
ATOM 754 C CA . TYR A 1 98 ? -10.470 0.695 -8.287 1.00 95.00 98 TYR A CA 1
ATOM 755 C C . TYR A 1 98 ? -9.132 0.484 -7.565 1.00 95.00 98 TYR A C 1
ATOM 757 O O . TYR A 1 98 ? -8.097 0.306 -8.210 1.00 95.00 98 TYR A O 1
ATOM 765 N N . ILE A 1 99 ? -9.170 0.477 -6.226 1.00 93.19 99 ILE A N 1
ATOM 766 C CA . ILE A 1 99 ? -8.001 0.349 -5.343 1.00 93.19 99 ILE A CA 1
ATOM 767 C C . ILE A 1 99 ? -8.149 -0.893 -4.457 1.00 93.19 99 ILE A C 1
ATOM 769 O O . ILE A 1 99 ? -9.215 -1.118 -3.883 1.00 93.19 99 ILE A O 1
ATOM 773 N N . VAL A 1 100 ? -7.070 -1.665 -4.314 1.00 92.50 100 VAL A N 1
ATOM 774 C CA . VAL A 1 100 ? -6.964 -2.803 -3.383 1.00 92.50 100 VAL A CA 1
ATOM 775 C C . VAL A 1 100 ? -5.925 -2.479 -2.309 1.00 92.50 100 VAL A C 1
ATOM 777 O O . VAL A 1 100 ? -4.857 -1.955 -2.632 1.00 92.50 100 VAL A O 1
ATOM 780 N N . THR A 1 101 ? -6.247 -2.776 -1.048 1.00 87.88 101 THR A N 1
ATOM 781 C CA . THR A 1 101 ? -5.397 -2.551 0.133 1.00 87.88 101 THR A CA 1
ATOM 782 C C . THR A 1 101 ? -5.478 -3.707 1.114 1.00 87.88 101 THR A C 1
ATOM 784 O O . THR A 1 101 ? -6.495 -4.437 1.080 1.00 87.88 101 THR A O 1
#

pLDDT: mean 76.15, std 13.07, range [51.88, 95.06]

Radius of gyration: 37.68 Å; chains: 1; bounding box: 96×37×79 Å